Protein AF-A0A939DGC9-F1 (afdb_monomer_lite)

Organism: NCBI:txid651086

Structure (mmCIF, N/CA/C/O backbone):
data_AF-A0A939DGC9-F1
#
_entry.id   AF-A0A939DGC9-F1
#
loop_
_atom_site.group_PDB
_atom_site.id
_atom_site.type_symbol
_atom_site.label_atom_id
_atom_site.label_alt_id
_atom_site.label_comp_id
_atom_site.label_asym_id
_atom_site.label_entity_id
_atom_site.label_seq_id
_atom_site.pdbx_PDB_ins_code
_atom_site.Cartn_x
_atom_site.Cartn_y
_atom_site.Cartn_z
_atom_site.occupancy
_atom_site.B_iso_or_equiv
_atom_site.auth_seq_id
_atom_site.auth_comp_id
_atom_site.auth_asym_id
_atom_site.auth_atom_id
_atom_site.pdbx_PDB_model_num
ATOM 1 N N . MET A 1 1 ? -24.753 -26.014 7.773 1.00 39.53 1 MET A N 1
ATOM 2 C CA . MET A 1 1 ? -23.762 -25.142 7.109 1.00 39.53 1 MET A CA 1
ATOM 3 C C . MET A 1 1 ? -23.158 -24.236 8.178 1.00 39.53 1 MET A C 1
ATOM 5 O O . MET A 1 1 ? -23.922 -23.492 8.781 1.00 39.53 1 MET A O 1
ATOM 9 N N . PRO A 1 2 ? -21.869 -24.374 8.525 1.00 40.62 2 PRO A N 1
ATOM 10 C CA . PRO A 1 2 ? -21.269 -23.670 9.654 1.00 40.62 2 PRO A CA 1
ATOM 11 C C . PRO A 1 2 ? -20.773 -22.261 9.272 1.00 40.62 2 PRO A C 1
ATOM 13 O O . PRO A 1 2 ? -19.915 -22.123 8.413 1.00 40.62 2 PRO A O 1
ATOM 16 N N . GLY A 1 3 ? -21.283 -21.241 9.970 1.00 46.06 3 GLY A N 1
ATOM 17 C CA . GLY A 1 3 ? -20.451 -20.284 10.712 1.00 46.06 3 GLY A CA 1
ATOM 18 C C . GLY A 1 3 ? -19.630 -19.218 9.975 1.00 46.06 3 GLY A C 1
ATOM 19 O O . GLY A 1 3 ? -18.447 -19.085 10.278 1.00 46.06 3 GLY A O 1
ATOM 20 N N . GLU A 1 4 ? -20.242 -18.353 9.162 1.00 49.81 4 GLU A N 1
ATOM 21 C CA . GLU A 1 4 ? -19.634 -17.071 8.735 1.00 49.81 4 GLU A CA 1
ATOM 22 C C . GLU A 1 4 ? -19.674 -15.979 9.834 1.00 49.81 4 GLU A C 1
ATOM 24 O O . GLU A 1 4 ? -20.031 -14.830 9.600 1.00 49.81 4 GLU A O 1
ATOM 29 N N . GLY A 1 5 ? -19.327 -16.333 11.077 1.00 46.78 5 GLY A N 1
ATOM 30 C CA . GLY A 1 5 ? -19.270 -15.397 12.216 1.00 46.78 5 GLY A CA 1
ATOM 31 C C . GLY A 1 5 ? -17.868 -15.196 12.807 1.00 46.78 5 GLY A C 1
ATOM 32 O O . GLY A 1 5 ? -17.685 -14.409 13.733 1.00 46.78 5 GLY A O 1
ATOM 33 N N . GLY A 1 6 ? -16.861 -15.918 12.305 1.00 44.56 6 GLY A N 1
ATOM 34 C CA . GLY A 1 6 ? -15.594 -16.129 13.016 1.00 44.56 6 GLY A CA 1
ATOM 35 C C . GLY A 1 6 ? -14.589 -14.971 13.013 1.00 44.56 6 GLY A C 1
ATOM 36 O O . GLY A 1 6 ? -13.605 -15.031 13.751 1.00 44.56 6 GLY A O 1
ATOM 37 N N . ILE A 1 7 ? -14.781 -13.926 12.208 1.00 48.91 7 ILE A N 1
ATOM 38 C CA . ILE A 1 7 ? -13.808 -12.822 12.069 1.00 48.91 7 ILE A CA 1
ATOM 39 C C . ILE A 1 7 ? -14.403 -11.454 12.405 1.00 48.91 7 ILE A C 1
ATOM 41 O O . ILE A 1 7 ? -13.755 -10.692 13.116 1.00 48.91 7 ILE A O 1
ATOM 45 N N . TYR A 1 8 ? -15.663 -11.194 12.050 1.00 47.94 8 TYR A N 1
ATOM 46 C CA . TYR A 1 8 ? -16.356 -9.966 12.457 1.00 47.94 8 TYR A CA 1
ATOM 47 C C . TYR A 1 8 ? -16.667 -9.924 13.964 1.00 47.94 8 TYR A C 1
ATOM 49 O O . TYR A 1 8 ? -16.598 -8.864 14.577 1.00 47.94 8 TYR A O 1
ATOM 57 N N . GLY A 1 9 ? -16.911 -11.078 14.601 1.00 49.72 9 GLY A N 1
ATOM 58 C CA . GLY A 1 9 ? -17.206 -11.152 16.039 1.00 49.72 9 GLY A CA 1
ATOM 59 C C . GLY A 1 9 ? -16.006 -10.948 16.977 1.00 49.72 9 GLY A C 1
ATOM 60 O O . GLY A 1 9 ? -16.207 -10.746 18.168 1.00 49.72 9 GLY A O 1
ATOM 61 N N . ARG A 1 10 ? -14.760 -10.993 16.476 1.00 48.88 10 ARG A N 1
ATOM 62 C CA . ARG A 1 10 ? -13.537 -10.818 17.295 1.00 48.88 10 ARG A CA 1
ATOM 63 C C . ARG A 1 10 ? -13.030 -9.373 17.368 1.00 48.88 10 ARG A C 1
ATOM 65 O O . ARG A 1 10 ? -12.136 -9.100 18.160 1.00 48.88 10 ARG A O 1
ATOM 72 N N . LEU A 1 11 ? -13.586 -8.474 16.555 1.00 56.12 11 LEU A N 1
ATOM 73 C CA . LEU A 1 11 ? -13.239 -7.047 16.517 1.00 56.12 11 LEU A CA 1
ATOM 74 C C . LEU A 1 11 ? -14.233 -6.157 17.277 1.00 56.12 11 LEU A C 1
ATOM 76 O O . LEU A 1 11 ? -13.977 -4.968 17.430 1.00 56.12 11 LEU A O 1
ATOM 80 N N . ALA A 1 12 ? -15.350 -6.704 17.763 1.00 66.50 12 ALA A N 1
ATOM 81 C CA . ALA A 1 12 ? -16.314 -5.939 18.543 1.00 66.50 12 ALA A CA 1
ATOM 82 C C . ALA A 1 12 ? -15.775 -5.694 19.961 1.00 66.50 12 ALA A C 1
ATOM 84 O O . ALA A 1 12 ? -15.451 -6.636 20.687 1.00 66.50 12 ALA A O 1
ATOM 85 N N . PHE A 1 13 ? -15.671 -4.425 20.355 1.00 71.62 13 PHE A N 1
ATOM 86 C CA . PHE A 1 13 ? -15.302 -4.050 21.715 1.00 71.62 13 PHE A CA 1
ATOM 87 C C . PHE A 1 13 ? -16.403 -4.489 22.698 1.00 71.62 13 PHE A C 1
ATOM 89 O O . PHE A 1 13 ? -17.536 -4.019 22.623 1.00 71.62 13 PHE A O 1
ATOM 96 N N . ASP A 1 14 ? -16.074 -5.406 23.614 1.00 80.19 14 ASP A N 1
ATOM 97 C CA . ASP A 1 14 ? -17.002 -5.935 24.622 1.00 80.19 14 ASP A CA 1
ATOM 98 C C . ASP A 1 14 ? -17.027 -5.024 25.863 1.00 80.19 14 ASP A C 1
ATOM 100 O O . ASP A 1 14 ? -16.201 -5.141 26.779 1.00 80.19 14 ASP A O 1
ATOM 104 N N . THR A 1 15 ? -17.996 -4.106 25.889 1.00 80.38 15 THR A N 1
ATOM 105 C CA . THR A 1 15 ? -18.226 -3.166 26.997 1.00 80.38 15 THR A CA 1
ATOM 106 C C . THR A 1 15 ? -18.475 -3.869 28.328 1.00 80.38 15 THR A C 1
ATOM 108 O O . THR A 1 15 ? -17.979 -3.417 29.361 1.00 80.38 15 THR A O 1
ATOM 111 N N . LEU A 1 16 ? -19.172 -5.011 28.326 1.00 83.00 16 LEU A N 1
ATOM 112 C CA . LEU A 1 16 ? -19.499 -5.761 29.539 1.00 83.00 16 LEU A CA 1
ATOM 113 C C . LEU A 1 16 ? -18.258 -6.417 30.142 1.00 83.00 16 LEU A C 1
ATOM 115 O O . LEU A 1 16 ? -18.058 -6.380 31.360 1.00 83.00 16 LEU A O 1
ATOM 119 N N . GLN A 1 17 ? -17.399 -7.012 29.311 1.00 84.88 17 GLN A N 1
ATOM 120 C CA . GLN A 1 17 ? -16.133 -7.564 29.784 1.00 84.88 17 GLN A CA 1
ATOM 121 C C . GLN A 1 17 ? -15.192 -6.454 30.278 1.00 84.88 17 GLN A C 1
ATOM 123 O O . GLN A 1 17 ? -14.505 -6.644 31.287 1.00 84.88 17 GLN A O 1
ATOM 128 N N . CYS A 1 18 ? -15.181 -5.297 29.611 1.00 83.69 18 CYS A N 1
ATOM 129 C CA . CYS A 1 18 ? -14.401 -4.137 30.030 1.00 83.69 18 CYS A CA 1
ATOM 130 C C . CYS A 1 18 ? -14.853 -3.613 31.403 1.00 83.69 18 CYS A C 1
ATOM 132 O O . CYS A 1 18 ? -14.045 -3.558 32.331 1.00 83.69 18 CYS A O 1
ATOM 134 N N . GLY A 1 19 ? -16.153 -3.355 31.583 1.00 87.00 19 GLY A N 1
ATOM 135 C CA . GLY A 1 19 ? -16.720 -2.902 32.855 1.00 87.00 19 GLY A CA 1
ATOM 136 C C . GLY A 1 19 ? -16.440 -3.875 34.006 1.00 87.00 19 GLY A C 1
ATOM 137 O O . GLY A 1 19 ? -16.092 -3.461 35.110 1.00 87.00 19 GLY A O 1
ATOM 138 N N . ARG A 1 20 ? -16.477 -5.191 33.756 1.00 88.12 20 ARG A N 1
ATOM 139 C CA . ARG A 1 20 ? -16.098 -6.205 34.762 1.00 88.12 20 ARG A CA 1
ATOM 140 C C . ARG A 1 20 ? -14.629 -6.115 35.172 1.00 88.12 20 ARG A C 1
ATOM 142 O O . ARG A 1 20 ? -14.330 -6.221 36.360 1.00 88.12 20 ARG A O 1
ATOM 149 N N . LYS A 1 21 ? -13.716 -5.911 34.218 1.00 88.62 21 LYS A N 1
ATOM 150 C CA . LYS A 1 21 ? -12.280 -5.736 34.503 1.00 88.62 21 LYS A CA 1
ATOM 151 C C . LYS A 1 21 ? -12.013 -4.443 35.273 1.00 88.62 21 LYS A C 1
ATOM 153 O O . LYS A 1 21 ? -11.207 -4.450 36.195 1.00 88.62 21 LYS A O 1
ATOM 158 N N . LEU A 1 22 ? -12.724 -3.368 34.942 1.00 88.81 22 LEU A N 1
ATOM 159 C CA . LEU A 1 22 ? -12.629 -2.086 35.640 1.00 88.81 22 LEU A CA 1
ATOM 160 C C . LEU A 1 22 ? -13.148 -2.183 37.083 1.00 88.81 22 LEU A C 1
ATOM 162 O O . LEU A 1 22 ? -12.466 -1.738 38.004 1.00 88.81 22 LEU A O 1
ATOM 166 N N . LYS A 1 23 ? -14.284 -2.859 37.301 1.00 90.75 23 LYS A N 1
ATOM 167 C CA . LYS A 1 23 ? -14.792 -3.171 38.648 1.00 90.75 23 LYS A CA 1
ATOM 168 C C . LYS A 1 23 ? -13.789 -4.011 39.449 1.00 90.75 23 LYS A C 1
ATOM 170 O O . LYS A 1 23 ? -13.504 -3.699 40.600 1.00 90.75 23 LYS A O 1
ATOM 175 N N . ALA A 1 24 ? -13.188 -5.032 38.831 1.00 88.88 24 ALA A N 1
ATOM 176 C CA . ALA A 1 24 ? -12.155 -5.855 39.471 1.00 88.88 24 ALA A CA 1
ATOM 177 C C . ALA A 1 24 ? -10.867 -5.074 39.806 1.00 88.88 24 ALA A C 1
ATOM 179 O O . ALA A 1 24 ? -10.157 -5.438 40.739 1.00 88.88 24 ALA A O 1
ATOM 180 N N . ALA A 1 25 ? -10.583 -3.992 39.076 1.00 89.06 25 ALA A N 1
ATOM 181 C CA . ALA A 1 25 ? -9.476 -3.075 39.341 1.00 89.06 25 ALA A CA 1
ATOM 182 C C . ALA A 1 25 ? -9.794 -2.016 40.421 1.00 89.06 25 ALA A C 1
ATOM 184 O O . ALA A 1 25 ? -8.940 -1.185 40.724 1.00 89.06 25 ALA A O 1
ATOM 185 N N . GLY A 1 26 ? -10.994 -2.047 41.013 1.00 88.12 26 GLY A N 1
ATOM 186 C CA . GLY A 1 26 ? -11.392 -1.170 42.116 1.00 88.12 26 GLY A CA 1
ATOM 187 C C . GLY A 1 26 ? -12.166 0.086 41.708 1.00 88.12 26 GLY A C 1
ATOM 188 O O . GLY A 1 26 ? -12.410 0.934 42.565 1.00 88.12 26 GLY A O 1
ATOM 189 N N . LEU A 1 27 ? -12.570 0.222 40.438 1.00 89.00 27 LEU A N 1
ATOM 190 C CA . LEU A 1 27 ? -13.469 1.303 40.021 1.00 89.00 27 LEU A CA 1
ATOM 191 C C . LEU A 1 27 ? -14.893 1.024 40.508 1.00 89.00 27 LEU A C 1
ATOM 193 O O . LEU A 1 27 ? -15.340 -0.126 40.549 1.00 89.00 27 LEU A O 1
ATOM 197 N N . THR A 1 28 ? -15.630 2.086 40.839 1.00 91.75 28 THR A N 1
ATOM 198 C CA . THR A 1 28 ? -17.055 1.950 41.163 1.00 91.75 28 THR A CA 1
ATOM 199 C C . THR A 1 28 ? -17.828 1.481 39.933 1.00 91.75 28 THR A C 1
ATOM 201 O O . THR A 1 28 ? -17.407 1.702 38.799 1.00 91.75 28 THR A O 1
ATOM 204 N N . GLU A 1 29 ? -18.981 0.848 40.140 1.00 87.38 29 GLU A N 1
ATOM 205 C CA . GLU A 1 29 ? -19.827 0.376 39.039 1.00 87.38 29 GLU A CA 1
ATOM 206 C C . GLU A 1 29 ? -20.151 1.488 38.035 1.00 87.38 29 GLU A C 1
ATOM 208 O O . GLU A 1 29 ? -19.947 1.318 36.837 1.00 87.38 29 GLU A O 1
ATOM 213 N N . GLN A 1 30 ? -20.520 2.664 38.539 1.00 87.56 30 GLN A N 1
ATOM 214 C CA . GLN A 1 30 ? -20.842 3.821 37.713 1.00 87.56 30 GLN A CA 1
ATOM 215 C C . GLN A 1 30 ? -19.639 4.334 36.903 1.00 87.56 30 GLN A C 1
ATOM 217 O O . GLN A 1 30 ? -19.802 4.767 35.766 1.00 87.56 30 GLN A O 1
ATOM 222 N N . GLN A 1 31 ? -18.424 4.269 37.459 1.00 87.06 31 GLN A N 1
ATOM 223 C CA . GLN A 1 31 ? -17.199 4.645 36.745 1.00 87.06 31 GLN A CA 1
ATOM 224 C C . GLN A 1 31 ? -16.794 3.598 35.709 1.00 87.06 31 GLN A C 1
ATOM 226 O O . GLN A 1 31 ? -16.353 3.953 34.621 1.00 87.06 31 GLN A O 1
ATOM 231 N N . ALA A 1 32 ? -16.924 2.317 36.046 1.00 89.31 32 ALA A N 1
ATOM 232 C CA . ALA A 1 32 ? -16.584 1.215 35.162 1.00 89.31 32 ALA A CA 1
ATOM 233 C C . ALA A 1 32 ? -17.479 1.189 33.919 1.00 89.31 32 ALA A C 1
ATOM 235 O O . ALA A 1 32 ? -16.975 0.991 32.815 1.00 89.31 32 ALA A O 1
ATOM 236 N N . ASP A 1 33 ? -18.777 1.427 34.101 1.00 83.69 33 ASP A N 1
ATOM 237 C CA . ASP A 1 33 ? -19.739 1.444 33.004 1.00 83.69 33 ASP A CA 1
ATOM 238 C C . ASP A 1 33 ? -19.534 2.692 32.125 1.00 83.69 33 ASP A C 1
ATOM 240 O O . ASP A 1 33 ? -19.369 2.553 30.915 1.00 83.69 33 ASP A O 1
ATOM 244 N N . ALA A 1 34 ? -19.388 3.884 32.722 1.00 87.50 34 ALA A N 1
ATOM 245 C CA . ALA A 1 34 ? -19.113 5.116 31.972 1.00 87.50 34 ALA A CA 1
ATOM 246 C C . ALA A 1 34 ? -17.787 5.056 31.189 1.00 87.50 34 ALA A C 1
ATOM 248 O O . ALA A 1 34 ? -17.700 5.505 30.049 1.00 87.50 34 ALA A O 1
ATOM 249 N N . LEU A 1 35 ? -16.736 4.480 31.779 1.00 82.62 35 LEU A N 1
ATOM 250 C CA . LEU A 1 35 ? -15.434 4.353 31.126 1.00 82.62 35 LEU A CA 1
ATOM 251 C C . LEU A 1 35 ? -15.452 3.297 30.006 1.00 82.62 35 LEU A C 1
ATOM 253 O O . LEU A 1 35 ? -14.819 3.495 28.968 1.00 82.62 35 LEU A O 1
ATOM 257 N N . ALA A 1 36 ? -16.184 2.194 30.188 1.00 85.44 36 ALA A N 1
ATOM 258 C CA . ALA A 1 36 ? -16.386 1.196 29.140 1.00 85.44 36 ALA A CA 1
ATOM 259 C C . ALA A 1 36 ? -17.182 1.764 27.955 1.00 85.44 36 ALA A C 1
ATOM 261 O O . ALA A 1 36 ? -16.854 1.467 26.808 1.00 85.44 36 ALA A O 1
ATOM 262 N N . GLU A 1 37 ? -18.182 2.601 28.227 1.00 84.06 37 GLU A N 1
ATOM 263 C CA . GLU A 1 37 ? -18.998 3.268 27.211 1.00 84.06 37 GLU A CA 1
ATOM 264 C C . GLU A 1 37 ? -18.174 4.273 26.394 1.00 84.06 37 GLU A C 1
ATOM 266 O O . GLU A 1 37 ? -18.123 4.160 25.171 1.00 84.06 37 GLU A O 1
ATOM 271 N N . ILE A 1 38 ? -17.396 5.145 27.049 1.00 85.62 38 ILE A N 1
ATOM 272 C CA . ILE A 1 38 ? -16.491 6.091 26.367 1.00 85.62 38 ILE A CA 1
ATOM 273 C C . ILE A 1 38 ? -15.474 5.358 25.477 1.00 85.62 38 ILE A C 1
ATOM 275 O O . ILE A 1 38 ? -15.195 5.784 24.354 1.00 85.62 38 ILE A O 1
ATOM 279 N N . MET A 1 39 ? -14.907 4.242 25.952 1.00 82.00 39 MET A N 1
ATOM 280 C CA . MET A 1 39 ? -13.991 3.438 25.134 1.00 82.00 39 MET A CA 1
ATOM 281 C C . MET A 1 39 ? -14.689 2.802 23.931 1.00 82.00 39 MET A C 1
ATOM 283 O O . MET A 1 39 ? -14.091 2.751 22.858 1.00 82.00 39 MET A O 1
ATOM 287 N N . ALA A 1 40 ? -15.930 2.339 24.082 1.00 81.62 40 ALA A N 1
ATOM 288 C CA . ALA A 1 40 ? -16.694 1.781 22.973 1.00 81.62 40 ALA A CA 1
ATOM 289 C C . ALA A 1 40 ? -17.028 2.838 21.921 1.00 81.62 40 ALA A C 1
ATOM 291 O O . ALA A 1 40 ? -16.831 2.589 20.735 1.00 81.62 40 ALA A O 1
ATOM 292 N N . GLU A 1 41 ? -17.455 4.028 22.340 1.00 76.19 41 GLU A N 1
ATOM 293 C CA . GLU A 1 41 ? -17.731 5.149 21.439 1.00 76.19 41 GLU A CA 1
ATOM 294 C C . GLU A 1 41 ? -16.481 5.568 20.655 1.00 76.19 41 GLU A C 1
ATOM 296 O O . GLU A 1 41 ? -16.519 5.693 19.427 1.00 76.19 41 GLU A O 1
ATOM 301 N N . ALA A 1 42 ? -15.340 5.706 21.340 1.00 74.19 42 ALA A N 1
ATOM 302 C CA . ALA A 1 42 ? -14.066 6.018 20.700 1.00 74.19 42 ALA A CA 1
ATOM 303 C C . ALA A 1 42 ? -13.617 4.908 19.736 1.00 74.19 42 ALA A C 1
ATOM 305 O O . ALA A 1 42 ? -13.036 5.191 18.687 1.00 74.19 42 ALA A O 1
ATOM 306 N N . PHE A 1 43 ? -13.883 3.643 20.066 1.00 71.44 43 PHE A N 1
ATOM 307 C CA . PHE A 1 43 ? -13.531 2.518 19.207 1.00 71.44 43 PHE A CA 1
ATOM 308 C C . PHE A 1 43 ? -14.415 2.463 17.957 1.00 71.44 43 PHE A C 1
ATOM 310 O O . PHE A 1 43 ? -13.884 2.324 16.861 1.00 71.44 43 PHE A O 1
ATOM 317 N N . VAL A 1 44 ? -15.732 2.657 18.094 1.00 68.75 44 VAL A N 1
ATOM 318 C CA . VAL A 1 44 ? -16.690 2.703 16.973 1.00 68.75 44 VAL A CA 1
ATOM 319 C C . VAL A 1 44 ? -16.349 3.834 16.004 1.00 68.75 44 VAL A C 1
ATOM 321 O O . VAL A 1 44 ? -16.319 3.606 14.799 1.00 68.75 44 VAL A O 1
ATOM 324 N N . HIS A 1 45 ? -15.993 5.021 16.506 1.00 64.81 45 HIS A N 1
ATOM 325 C CA . HIS A 1 45 ? -15.610 6.145 15.645 1.00 64.81 45 HIS A CA 1
ATOM 326 C C . HIS A 1 45 ? -14.343 5.874 14.811 1.00 64.81 45 HIS A C 1
ATOM 328 O O . HIS A 1 45 ? -14.198 6.396 13.707 1.00 64.81 45 HIS A O 1
ATOM 334 N N . ASN A 1 46 ? -13.427 5.042 15.318 1.00 61.50 46 ASN A N 1
ATOM 335 C CA . ASN A 1 46 ? -12.185 4.688 14.627 1.00 61.50 46 ASN A CA 1
ATOM 336 C C . ASN A 1 46 ? -12.293 3.388 13.808 1.00 61.50 46 ASN A C 1
ATOM 338 O O . ASN A 1 46 ? -11.471 3.169 12.918 1.00 61.50 46 ASN A O 1
ATOM 342 N N . VAL A 1 47 ? -13.295 2.539 14.071 1.00 65.06 47 VAL A N 1
ATOM 343 C CA . VAL A 1 47 ? -13.486 1.250 13.384 1.00 65.06 47 VAL A CA 1
ATOM 344 C C . VAL A 1 47 ? -13.839 1.441 11.910 1.00 65.06 47 VAL A C 1
ATOM 346 O O . VAL A 1 47 ? -13.366 0.679 11.072 1.00 65.06 47 VAL A O 1
ATOM 349 N N . ASP A 1 48 ? -14.578 2.503 11.580 1.00 59.75 48 ASP A N 1
ATOM 350 C CA . ASP A 1 48 ? -14.923 2.859 10.197 1.00 59.75 48 ASP A CA 1
ATOM 351 C C . ASP A 1 48 ? -13.688 3.261 9.370 1.00 59.75 48 ASP A C 1
ATOM 353 O O . ASP A 1 48 ? -13.710 3.206 8.140 1.00 59.75 48 ASP A O 1
ATOM 357 N N . GLN A 1 49 ? -12.585 3.633 10.033 1.00 61.09 49 GLN A N 1
ATOM 358 C CA . GLN A 1 49 ? -11.298 3.915 9.390 1.00 61.09 49 GLN A CA 1
ATOM 359 C C . GLN A 1 49 ? -10.364 2.698 9.347 1.00 61.09 49 GLN A C 1
ATOM 361 O O . GLN A 1 49 ? -9.302 2.763 8.720 1.00 61.09 49 GLN A O 1
ATOM 366 N N . LEU A 1 50 ? -10.729 1.582 9.989 1.00 62.94 50 LEU A N 1
ATOM 367 C CA . LEU A 1 50 ? -9.947 0.354 9.922 1.00 62.94 50 LEU A CA 1
ATOM 368 C C . LEU A 1 50 ? -10.145 -0.283 8.552 1.00 62.94 50 LEU A C 1
ATOM 370 O O . LEU A 1 50 ? -11.115 -0.984 8.272 1.00 62.94 50 LEU A O 1
ATOM 374 N N . VAL A 1 51 ? -9.168 -0.063 7.688 1.00 65.12 51 VAL A N 1
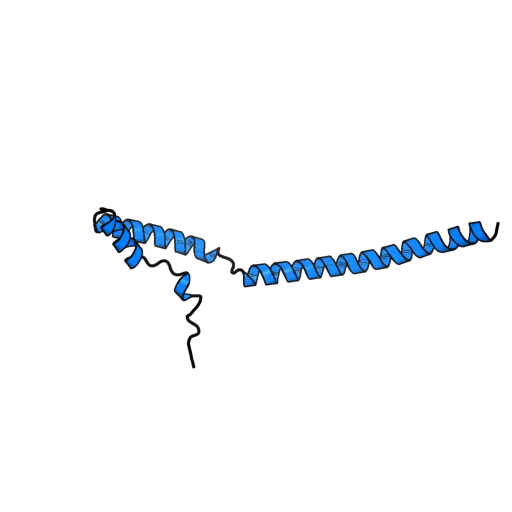ATOM 375 C CA . VAL A 1 51 ? -9.079 -0.787 6.433 1.00 65.12 51 VAL A CA 1
ATOM 376 C C . VAL A 1 51 ? -8.635 -2.218 6.733 1.00 65.12 51 VAL A C 1
ATOM 378 O O . VAL A 1 51 ? -7.615 -2.444 7.385 1.00 65.12 51 VAL A O 1
ATOM 381 N N . THR A 1 52 ? -9.395 -3.205 6.258 1.00 76.69 52 THR A N 1
ATOM 382 C CA . THR A 1 52 ? -9.005 -4.616 6.393 1.00 76.69 52 THR A CA 1
ATOM 383 C C . THR A 1 52 ? -7.677 -4.870 5.685 1.00 76.69 52 THR A C 1
ATOM 385 O O . THR A 1 52 ? -7.438 -4.302 4.615 1.00 76.69 52 THR A O 1
ATOM 388 N N . LYS A 1 53 ? -6.855 -5.772 6.232 1.00 77.19 53 LYS A N 1
ATOM 389 C CA . LYS A 1 53 ? -5.604 -6.203 5.593 1.00 77.19 53 LYS A CA 1
ATOM 390 C C . LYS A 1 53 ? -5.825 -6.591 4.125 1.00 77.19 53 LYS A C 1
ATOM 392 O O . L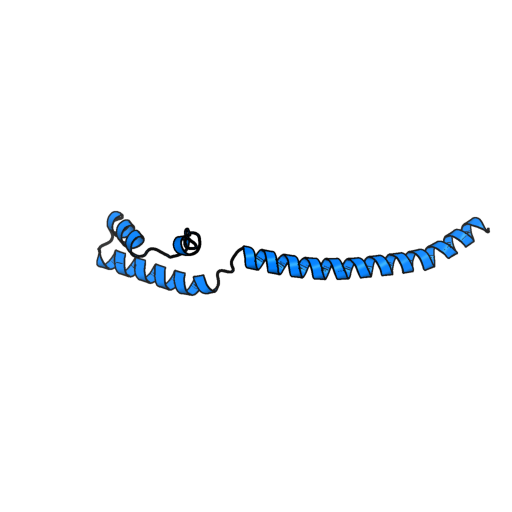YS A 1 53 ? -5.120 -6.083 3.264 1.00 77.19 53 LYS A O 1
ATOM 397 N N . ASP A 1 54 ? -6.855 -7.385 3.846 1.00 76.88 54 ASP A N 1
ATOM 398 C CA . ASP A 1 54 ? -7.150 -7.871 2.492 1.00 76.88 54 ASP A CA 1
ATOM 399 C C . ASP A 1 54 ? -7.438 -6.732 1.500 1.00 76.88 54 ASP A C 1
ATOM 401 O O . ASP A 1 54 ? -7.014 -6.783 0.348 1.00 76.88 54 ASP A O 1
ATOM 405 N N . TYR A 1 55 ? -8.109 -5.662 1.943 1.00 78.88 55 TYR A N 1
ATOM 406 C CA . TYR A 1 55 ? -8.325 -4.474 1.111 1.00 78.88 55 TYR A CA 1
ATOM 407 C C . TYR A 1 55 ? -7.016 -3.726 0.828 1.00 78.88 55 TYR A C 1
ATOM 409 O O . TYR A 1 55 ? -6.815 -3.260 -0.294 1.00 78.88 55 TYR A O 1
ATOM 417 N N . LEU A 1 56 ? -6.129 -3.587 1.823 1.00 85.50 56 LEU A N 1
ATOM 418 C CA . LEU A 1 56 ? -4.819 -2.959 1.621 1.00 85.50 56 LEU A CA 1
ATOM 419 C C . LEU A 1 56 ? -3.959 -3.782 0.665 1.00 85.50 56 LEU A C 1
ATOM 421 O O . LEU A 1 56 ? -3.418 -3.206 -0.275 1.00 85.50 56 LEU A O 1
ATOM 425 N N . ASP A 1 57 ? -3.892 -5.099 0.863 1.00 85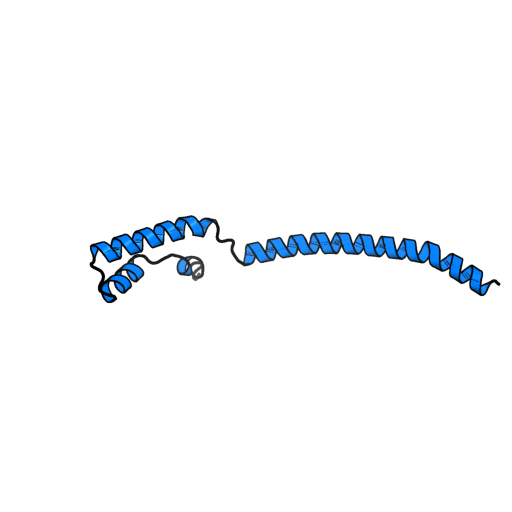.88 57 ASP A N 1
ATOM 426 C CA . ASP A 1 57 ? -3.137 -6.021 0.010 1.00 85.88 57 ASP A CA 1
ATOM 427 C C . ASP A 1 57 ? -3.650 -5.940 -1.438 1.00 85.88 57 ASP A C 1
ATOM 429 O O . ASP A 1 57 ? -2.883 -5.630 -2.348 1.00 85.88 57 ASP A O 1
ATOM 433 N N . ALA A 1 58 ? -4.967 -6.046 -1.654 1.00 86.75 58 ALA A N 1
ATOM 434 C CA . ALA A 1 58 ? -5.559 -5.924 -2.987 1.00 86.75 58 ALA A CA 1
ATOM 435 C C . ALA A 1 58 ? -5.296 -4.553 -3.637 1.00 86.75 58 ALA A C 1
ATOM 437 O O . ALA A 1 58 ? -5.049 -4.451 -4.843 1.00 86.75 58 ALA A O 1
ATOM 438 N N . ARG A 1 59 ? -5.350 -3.466 -2.853 1.00 87.00 59 ARG A N 1
ATOM 439 C CA . ARG A 1 59 ? -5.103 -2.113 -3.364 1.00 87.00 59 ARG A CA 1
ATOM 440 C C . ARG A 1 59 ? -3.633 -1.896 -3.705 1.00 87.00 59 ARG A C 1
ATOM 442 O O . ARG A 1 59 ? -3.353 -1.221 -4.696 1.00 87.00 59 ARG A O 1
ATOM 449 N N . LEU A 1 60 ? -2.718 -2.432 -2.903 1.00 90.88 60 LEU A N 1
ATOM 450 C CA . LEU A 1 60 ? -1.281 -2.365 -3.141 1.00 90.88 60 LEU A CA 1
ATOM 451 C C . LEU A 1 60 ? -0.893 -3.202 -4.357 1.00 90.88 60 LEU A C 1
ATOM 453 O O . LEU A 1 60 ? -0.230 -2.670 -5.243 1.00 90.88 60 LEU A O 1
ATOM 457 N N . ASP A 1 61 ? -1.381 -4.437 -4.464 1.00 93.19 61 ASP A N 1
ATOM 458 C CA . ASP A 1 61 ? -1.133 -5.313 -5.613 1.00 93.19 61 ASP A CA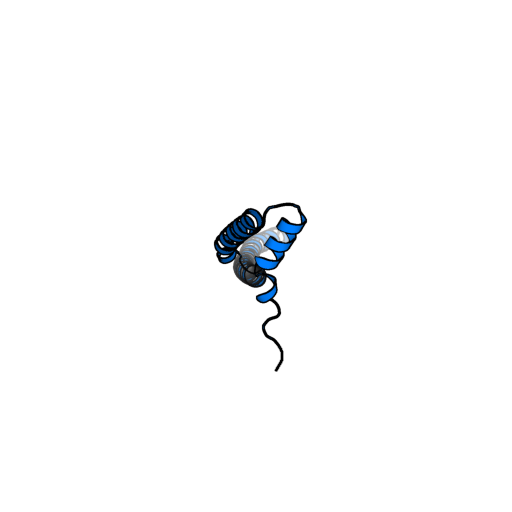 1
ATOM 459 C C . ASP A 1 61 ? -1.592 -4.664 -6.919 1.00 93.19 61 ASP A C 1
ATOM 461 O O . ASP A 1 61 ? -0.840 -4.614 -7.893 1.00 93.19 61 ASP A O 1
ATOM 465 N N . ALA A 1 62 ? -2.789 -4.069 -6.933 1.00 92.12 62 ALA A N 1
ATOM 466 C CA . ALA A 1 62 ? -3.289 -3.351 -8.103 1.00 92.12 62 ALA A CA 1
ATOM 467 C C . ALA A 1 62 ? -2.374 -2.179 -8.507 1.00 92.12 62 ALA A C 1
ATOM 469 O O . ALA A 1 62 ? -2.136 -1.948 -9.694 1.00 92.12 62 ALA A O 1
ATOM 470 N N . ARG A 1 63 ? -1.839 -1.438 -7.528 1.00 91.81 63 ARG A N 1
ATOM 471 C CA . ARG A 1 63 ? -0.914 -0.323 -7.781 1.00 91.81 63 ARG A CA 1
ATOM 472 C C . ARG A 1 63 ? 0.453 -0.806 -8.252 1.00 91.81 63 ARG A C 1
ATOM 474 O O . ARG A 1 63 ? 1.004 -0.214 -9.177 1.00 91.81 63 ARG A O 1
ATOM 481 N N . PHE A 1 64 ? 0.987 -1.869 -7.662 1.00 94.38 64 PHE A N 1
ATOM 482 C CA . PHE A 1 64 ? 2.261 -2.440 -8.084 1.00 94.38 64 PHE A CA 1
ATOM 483 C C . PHE A 1 64 ? 2.174 -3.052 -9.481 1.00 94.38 64 PHE A C 1
ATOM 485 O O . PHE A 1 64 ? 3.065 -2.803 -10.289 1.00 94.38 64 PHE A O 1
ATOM 492 N N . ALA A 1 65 ? 1.078 -3.735 -9.819 1.00 94.56 65 ALA A N 1
ATOM 493 C CA . ALA A 1 65 ? 0.844 -4.256 -11.165 1.00 94.56 65 ALA A CA 1
ATOM 494 C C . ALA A 1 65 ? 0.806 -3.137 -12.224 1.00 94.56 65 ALA A C 1
ATOM 496 O O . ALA A 1 65 ? 1.397 -3.269 -13.298 1.00 94.56 65 ALA A O 1
ATOM 497 N N . GLU A 1 66 ? 0.162 -2.004 -11.916 1.00 94.06 66 GLU A N 1
ATOM 498 C CA . GLU A 1 66 ? 0.148 -0.826 -12.795 1.00 94.06 66 GLU A CA 1
ATOM 499 C C . GLU A 1 66 ? 1.569 -0.280 -13.029 1.00 94.06 66 GLU A C 1
ATOM 501 O O . G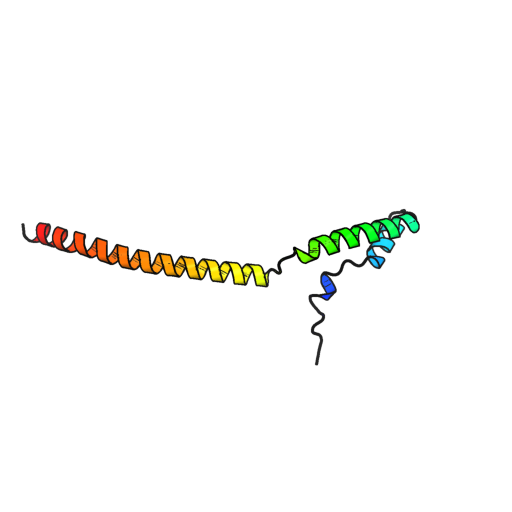LU A 1 66 ? 1.954 0.040 -14.159 1.00 94.06 66 GLU A O 1
ATOM 506 N N . VAL A 1 67 ? 2.361 -0.183 -11.960 1.00 94.56 67 VAL A N 1
ATOM 507 C CA . VAL A 1 67 ? 3.742 0.310 -12.002 1.00 94.56 67 VAL A CA 1
ATOM 508 C C . VAL A 1 67 ? 4.647 -0.643 -12.786 1.00 94.56 67 VAL A C 1
ATOM 510 O O . VAL A 1 67 ? 5.388 -0.195 -13.661 1.00 94.56 67 VAL A O 1
ATOM 513 N N . GLU A 1 68 ? 4.552 -1.949 -12.542 1.00 94.44 68 GLU A N 1
ATOM 514 C CA . GLU A 1 68 ? 5.334 -2.962 -13.252 1.00 94.44 68 GLU A CA 1
ATOM 515 C C . GLU A 1 68 ? 5.023 -2.964 -14.756 1.00 94.44 68 GLU A C 1
ATOM 517 O O . GLU A 1 68 ? 5.934 -3.035 -15.586 1.00 94.44 68 GLU A O 1
ATOM 522 N N . GLY A 1 69 ? 3.749 -2.797 -15.128 1.00 94.19 69 GLY A N 1
ATOM 523 C CA . GLY A 1 69 ? 3.333 -2.657 -16.524 1.00 94.19 69 GLY A CA 1
ATOM 524 C C . GLY A 1 69 ? 3.987 -1.457 -17.216 1.00 94.19 69 GLY A C 1
ATOM 525 O O . GLY A 1 69 ? 4.524 -1.592 -18.319 1.00 94.19 69 GLY A O 1
ATOM 526 N N . LYS A 1 70 ? 4.014 -0.293 -16.552 1.00 93.88 70 LYS A N 1
ATOM 527 C CA . LYS A 1 70 ? 4.686 0.912 -17.073 1.00 93.88 70 LYS A CA 1
ATOM 528 C C . LYS A 1 70 ? 6.192 0.699 -17.215 1.00 93.88 70 LYS A C 1
ATOM 530 O O . LYS A 1 70 ? 6.744 1.005 -18.269 1.00 93.88 70 LYS A O 1
ATOM 535 N N . PHE A 1 71 ? 6.852 0.134 -16.203 1.00 96.88 71 PHE A N 1
ATOM 536 C CA . PHE A 1 71 ? 8.288 -0.151 -16.269 1.00 96.88 71 PHE A CA 1
ATOM 537 C C . PHE A 1 71 ? 8.640 -1.130 -17.385 1.00 96.88 71 PHE A C 1
ATOM 539 O O . PHE A 1 71 ? 9.613 -0.906 -18.097 1.00 96.88 71 PHE A O 1
ATOM 546 N N . ARG A 1 72 ? 7.828 -2.170 -17.601 1.00 97.25 72 ARG A N 1
ATOM 547 C CA . ARG A 1 72 ? 8.023 -3.125 -18.698 1.00 97.25 72 ARG A CA 1
ATOM 548 C C . ARG A 1 72 ? 8.028 -2.433 -20.059 1.00 97.25 72 ARG A C 1
ATOM 550 O O . ARG A 1 72 ? 8.919 -2.691 -20.864 1.00 97.25 72 ARG A O 1
ATOM 557 N N . LEU A 1 73 ? 7.067 -1.543 -20.307 1.00 96.25 73 LEU A N 1
ATOM 558 C CA . LEU A 1 73 ? 7.017 -0.756 -21.544 1.00 96.25 73 LEU A CA 1
ATOM 559 C C . LEU A 1 73 ? 8.248 0.147 -21.686 1.00 96.25 73 LEU A C 1
ATOM 561 O O . LEU A 1 73 ? 8.872 0.162 -22.746 1.00 96.25 73 LEU A O 1
ATOM 565 N N . VAL A 1 74 ? 8.637 0.843 -20.613 1.00 96.94 74 VAL A N 1
ATOM 566 C CA . VAL A 1 74 ? 9.838 1.690 -20.612 1.00 96.94 74 VAL A CA 1
ATOM 567 C C . VAL A 1 74 ? 11.095 0.868 -20.903 1.00 96.94 74 VAL A C 1
ATOM 569 O O . VAL A 1 74 ? 11.897 1.279 -21.735 1.00 96.94 74 VAL A O 1
ATOM 572 N N . TYR A 1 75 ? 11.261 -0.308 -20.293 1.00 97.00 75 TYR A N 1
ATOM 573 C CA . TYR A 1 75 ? 12.407 -1.178 -20.559 1.00 97.00 75 TYR A CA 1
ATOM 574 C C . TYR A 1 75 ? 12.465 -1.642 -22.013 1.00 97.00 75 TYR A C 1
ATOM 576 O O . TYR A 1 75 ? 13.544 -1.634 -22.603 1.00 97.00 75 TYR A O 1
ATOM 584 N N . TRP A 1 76 ? 11.325 -1.976 -22.620 1.00 97.75 76 TRP A N 1
ATOM 585 C CA . TRP A 1 76 ? 11.279 -2.314 -24.042 1.00 97.75 76 TRP A CA 1
ATOM 586 C C . TRP A 1 76 ? 11.681 -1.143 -24.933 1.00 97.75 76 TRP A C 1
ATOM 588 O O . TRP A 1 76 ? 12.488 -1.313 -25.845 1.00 97.75 76 TRP A O 1
ATOM 598 N N . MET A 1 77 ? 11.170 0.056 -24.651 1.00 97.81 77 MET A N 1
ATOM 599 C CA . MET A 1 77 ? 11.549 1.255 -25.399 1.00 97.81 77 MET A CA 1
ATOM 600 C C . MET A 1 77 ? 13.043 1.560 -25.252 1.00 97.81 77 MET A C 1
ATOM 602 O O . MET A 1 77 ? 13.714 1.835 -26.244 1.00 97.81 77 MET A O 1
ATOM 606 N N . LEU A 1 78 ? 13.585 1.455 -24.036 1.00 97.12 78 LEU A N 1
ATOM 607 C CA . LEU A 1 78 ? 15.012 1.637 -23.783 1.00 97.12 78 LEU A CA 1
ATOM 608 C C . LEU A 1 78 ? 15.858 0.606 -24.535 1.00 97.12 78 LEU A C 1
ATOM 610 O O . LEU A 1 78 ? 16.852 0.986 -25.146 1.00 97.12 78 LEU A O 1
ATOM 614 N N . ALA A 1 79 ? 15.454 -0.666 -24.555 1.00 96.94 79 ALA A N 1
ATOM 615 C CA . ALA A 1 79 ? 16.154 -1.705 -25.308 1.00 96.94 79 ALA A CA 1
ATOM 616 C C . ALA A 1 79 ? 16.218 -1.379 -26.810 1.00 96.94 79 ALA A C 1
ATOM 618 O O . ALA A 1 79 ? 17.276 -1.516 -27.422 1.00 96.94 79 ALA A O 1
ATOM 619 N N . VAL A 1 80 ? 15.121 -0.879 -27.391 1.00 97.00 80 VAL A N 1
ATOM 620 C CA . VAL A 1 80 ? 15.078 -0.439 -28.797 1.00 97.00 80 VAL A CA 1
ATOM 621 C C . VAL A 1 80 ? 16.012 0.750 -29.039 1.00 97.00 80 VAL A C 1
ATOM 623 O O . VAL A 1 80 ? 16.782 0.739 -29.999 1.00 97.00 80 VAL A O 1
ATOM 626 N N . ILE A 1 81 ? 15.995 1.756 -28.160 1.00 96.38 81 ILE A N 1
ATOM 627 C CA . ILE A 1 81 ? 16.864 2.939 -28.267 1.00 96.38 81 ILE A CA 1
ATOM 628 C C . ILE A 1 81 ? 18.343 2.534 -28.183 1.00 96.38 81 ILE A C 1
ATOM 630 O O . ILE A 1 81 ? 19.155 2.950 -29.014 1.00 96.38 81 ILE A O 1
ATOM 634 N N . ILE A 1 82 ? 18.696 1.674 -27.226 1.00 96.12 82 ILE A N 1
ATOM 635 C CA . ILE A 1 82 ? 20.058 1.157 -27.065 1.00 96.12 82 ILE A CA 1
ATOM 636 C C . ILE A 1 82 ? 20.476 0.377 -28.313 1.00 96.12 82 ILE A C 1
ATOM 638 O O . ILE A 1 82 ? 21.536 0.653 -28.868 1.00 96.12 82 ILE A O 1
ATOM 642 N N . ALA A 1 83 ? 19.648 -0.542 -28.812 1.00 95.44 83 ALA A N 1
ATOM 643 C CA . ALA A 1 83 ? 19.949 -1.297 -30.028 1.00 95.44 83 ALA A CA 1
ATOM 644 C C . ALA A 1 83 ? 20.172 -0.370 -31.238 1.00 95.44 83 ALA A C 1
ATOM 646 O O . ALA A 1 83 ? 21.130 -0.553 -31.986 1.00 95.44 83 ALA A O 1
ATOM 647 N N . SER A 1 84 ? 19.349 0.674 -31.387 1.00 93.62 84 SER A N 1
ATOM 648 C CA . SER A 1 84 ? 19.449 1.621 -32.508 1.00 93.62 84 SER A CA 1
ATOM 649 C C . SER A 1 84 ? 20.775 2.387 -32.559 1.00 93.62 84 SER A C 1
ATOM 651 O O . SER A 1 84 ? 21.241 2.729 -33.641 1.00 93.62 84 SER A O 1
ATOM 653 N N . THR A 1 85 ? 21.395 2.641 -31.406 1.00 93.19 85 THR A N 1
ATOM 654 C CA . THR A 1 85 ? 22.643 3.416 -31.300 1.00 93.19 85 THR A CA 1
ATOM 655 C C . THR A 1 85 ? 23.875 2.524 -31.241 1.00 93.19 85 THR A C 1
ATOM 657 O O . THR A 1 85 ? 24.908 2.842 -31.829 1.00 93.19 85 THR A O 1
ATOM 660 N N . THR A 1 86 ? 23.765 1.378 -30.573 1.00 92.06 86 THR A N 1
ATOM 661 C CA . THR A 1 86 ? 24.881 0.447 -30.390 1.00 92.06 86 THR A CA 1
ATOM 662 C C . THR A 1 86 ? 25.165 -0.382 -31.637 1.00 92.06 86 THR A C 1
ATOM 664 O O . THR A 1 86 ? 26.335 -0.587 -31.940 1.00 92.06 86 THR A O 1
ATOM 667 N N . ILE A 1 87 ? 24.150 -0.802 -32.405 1.00 91.25 87 ILE A N 1
ATOM 668 C CA . ILE A 1 87 ? 24.360 -1.597 -33.629 1.00 91.25 87 ILE A CA 1
ATOM 669 C C . ILE A 1 87 ? 25.213 -0.832 -34.663 1.00 91.25 87 ILE A C 1
ATOM 671 O O . ILE A 1 87 ? 26.214 -1.389 -35.122 1.00 91.25 87 ILE A O 1
ATOM 675 N N . PRO A 1 88 ? 24.909 0.437 -35.009 1.00 90.62 88 PRO A N 1
ATOM 676 C CA . PRO A 1 88 ? 25.737 1.196 -35.947 1.00 90.62 88 PRO A CA 1
ATOM 677 C C . PRO A 1 88 ? 27.141 1.481 -35.405 1.00 90.62 88 PRO A C 1
ATOM 679 O O . PRO A 1 88 ? 28.117 1.369 -36.145 1.00 90.62 88 PRO A O 1
ATOM 682 N N . ALA A 1 89 ? 27.256 1.808 -34.112 1.00 88.31 89 ALA A N 1
ATOM 683 C CA . ALA A 1 89 ? 28.543 2.071 -33.474 1.00 88.31 89 ALA A CA 1
ATOM 684 C C . ALA A 1 89 ? 29.454 0.832 -33.508 1.00 88.31 89 ALA A C 1
ATOM 686 O O . ALA A 1 89 ? 30.629 0.935 -33.862 1.00 88.31 89 ALA A O 1
ATOM 687 N N . LEU A 1 90 ? 28.901 -0.352 -33.227 1.00 87.50 90 LEU A N 1
ATOM 688 C CA . LEU A 1 90 ? 29.637 -1.613 -33.277 1.00 87.50 90 LEU A CA 1
ATOM 689 C C . LEU A 1 90 ? 30.066 -1.962 -34.709 1.00 87.50 90 LEU A C 1
ATOM 691 O O . LEU A 1 90 ? 31.205 -2.363 -34.925 1.00 87.50 90 LEU A O 1
ATOM 695 N N . HIS A 1 91 ? 29.188 -1.748 -35.696 1.00 86.75 91 HIS A N 1
ATOM 696 C CA . HIS A 1 91 ? 29.522 -1.948 -37.108 1.00 86.75 91 HIS A CA 1
ATOM 697 C C . HIS A 1 91 ? 30.654 -1.016 -37.564 1.00 86.75 91 HIS A C 1
ATOM 699 O O . HIS A 1 91 ? 31.563 -1.456 -38.260 1.00 86.75 91 HIS A O 1
ATOM 705 N N . SER A 1 92 ? 30.648 0.252 -37.138 1.00 86.19 92 SER A N 1
ATOM 706 C CA . SER A 1 92 ? 31.702 1.213 -37.496 1.00 86.19 92 SER A CA 1
ATOM 707 C C . SER A 1 92 ? 33.082 0.859 -36.933 1.00 86.19 92 SER A C 1
ATOM 709 O O . SER A 1 92 ? 34.084 1.140 -37.578 1.00 86.19 92 SER A O 1
ATOM 711 N N . LEU A 1 93 ? 33.133 0.209 -35.766 1.00 86.75 93 LEU A N 1
ATOM 712 C CA . LEU A 1 9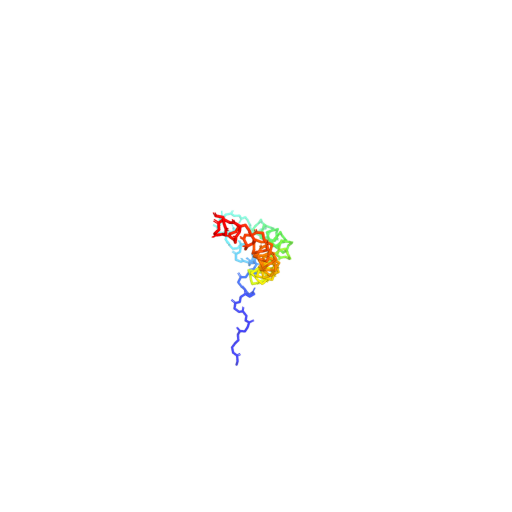3 ? 34.378 -0.213 -35.121 1.00 86.75 93 LEU A CA 1
ATOM 713 C C . LEU A 1 93 ? 34.940 -1.518 -35.708 1.00 86.75 93 LEU A C 1
ATOM 715 O O . LEU A 1 93 ? 36.140 -1.741 -35.646 1.00 86.75 93 LEU A O 1
ATOM 719 N N . LEU A 1 94 ? 34.081 -2.382 -36.256 1.00 84.38 94 LEU A N 1
ATOM 720 C CA . LEU A 1 94 ? 34.492 -3.634 -36.905 1.00 84.38 94 LEU A CA 1
ATOM 721 C C . LEU A 1 94 ? 34.816 -3.463 -38.398 1.00 84.38 94 LEU A C 1
ATOM 723 O O . LEU A 1 94 ? 35.499 -4.308 -38.968 1.00 84.38 94 LEU A O 1
ATOM 727 N N . ALA A 1 95 ? 34.284 -2.417 -39.036 1.00 82.00 95 ALA A N 1
ATOM 728 C CA . ALA A 1 95 ? 34.500 -2.114 -40.452 1.00 82.00 95 ALA A CA 1
ATOM 729 C C . ALA A 1 95 ? 35.678 -1.153 -40.718 1.00 82.00 95 ALA A C 1
ATOM 731 O O . ALA A 1 95 ? 35.956 -0.864 -41.883 1.00 82.00 95 ALA A O 1
ATOM 732 N N . GLY A 1 96 ? 36.332 -0.642 -39.669 1.00 69.06 96 GLY A N 1
ATOM 733 C CA . GLY A 1 96 ? 37.575 0.138 -39.734 1.00 69.06 96 GLY A CA 1
ATOM 734 C C . GLY A 1 96 ? 38.769 -0.691 -39.287 1.00 69.06 96 GLY A C 1
ATOM 735 O O . GLY A 1 96 ? 39.861 -0.467 -39.852 1.00 69.06 96 GLY A O 1
#

Foldseek 3Di:
DDDPPPPVVVLQQDLPVQLVVCVVVPDDSVRSNVVSVVVNVVSVVCVVVDDDPVNVVVVVVVVVVVVVVVVVVVVVVVVVVCCVPVVVVVVVVVVD

Radius of gyration: 30.56 Å; chains: 1; bounding box: 61×31×83 Å

Sequence (96 aa):
MPGEGGIYGRLAFDTLQCGRKLKAAGLTEQQADALAEIMAEAFVHNVDQLVTKDYLDARLDARFAEVEGKFRLVYWMLAVIIASTTIPALHSLLAG

pLDDT: mean 81.12, std 15.42, range [39.53, 97.81]

Secondary structure (DSSP, 8-state):
---TTTTGGGSS--HHHHHHHHHHTT--HHHHHHHHHHHHHHHHHHHTT---HHHHHHHHHHHHHHHHHHHHHHHHHHHHHHHHHHHHHHHHHH--